Protein AF-A0A7V9I0N7-F1 (afdb_monomer)

Structure (mmCIF, N/CA/C/O backbone):
data_AF-A0A7V9I0N7-F1
#
_entry.id   AF-A0A7V9I0N7-F1
#
loop_
_atom_site.group_PDB
_atom_site.id
_atom_site.type_symbol
_atom_site.label_atom_id
_atom_site.label_alt_id
_atom_site.label_comp_id
_atom_site.label_asym_id
_atom_site.label_entity_id
_atom_site.label_seq_id
_atom_site.pdbx_PDB_ins_code
_atom_site.Cartn_x
_atom_site.Cartn_y
_atom_site.Cartn_z
_atom_site.occupancy
_atom_site.B_iso_or_equiv
_atom_site.auth_seq_id
_atom_site.auth_comp_id
_atom_site.auth_asym_id
_atom_site.auth_atom_id
_atom_site.pdbx_PDB_model_num
ATOM 1 N N . LEU A 1 1 ? -5.584 7.292 7.118 1.00 51.94 1 LEU A N 1
ATOM 2 C CA . LEU A 1 1 ? -6.161 6.831 8.399 1.00 51.94 1 LEU A CA 1
ATOM 3 C C . LEU A 1 1 ? -5.819 7.865 9.451 1.00 51.94 1 LEU A C 1
ATOM 5 O O . LEU A 1 1 ? -4.683 8.323 9.478 1.00 51.94 1 LEU A O 1
ATOM 9 N N . THR A 1 2 ? -6.808 8.292 10.224 1.00 57.72 2 THR A N 1
ATOM 10 C CA . THR A 1 2 ? -6.681 9.418 11.154 1.00 57.72 2 THR A CA 1
ATOM 11 C C . THR A 1 2 ? -6.718 8.859 12.572 1.00 57.72 2 THR A C 1
ATOM 13 O O . THR A 1 2 ? -7.518 7.966 12.850 1.00 57.72 2 THR A O 1
ATOM 16 N N . SER A 1 3 ? -5.840 9.313 13.466 1.00 66.56 3 SER A N 1
ATOM 17 C CA . SER A 1 3 ? -5.903 8.904 14.875 1.00 66.56 3 SER A CA 1
ATOM 18 C C . SER A 1 3 ? -7.193 9.413 15.530 1.00 66.56 3 SER A C 1
ATOM 20 O O . SER A 1 3 ? -7.798 10.365 15.033 1.00 66.56 3 SER A O 1
ATOM 22 N N . ALA A 1 4 ? -7.607 8.825 16.656 1.00 63.56 4 ALA A N 1
ATOM 23 C CA . ALA A 1 4 ? -8.786 9.283 17.403 1.00 63.56 4 ALA A CA 1
ATOM 24 C C . ALA A 1 4 ? -8.752 10.794 17.706 1.00 63.56 4 ALA A C 1
ATOM 26 O O . ALA A 1 4 ? -9.683 11.514 17.354 1.00 63.56 4 ALA A O 1
ATOM 27 N N . ALA A 1 5 ? -7.621 11.300 18.207 1.00 63.78 5 ALA A N 1
ATOM 28 C CA . ALA A 1 5 ? -7.433 12.729 18.469 1.00 63.78 5 ALA A CA 1
ATOM 29 C C . ALA A 1 5 ? -7.581 13.602 17.205 1.00 63.78 5 ALA A C 1
ATOM 31 O O . ALA A 1 5 ? -8.139 14.695 17.251 1.00 63.78 5 ALA A O 1
ATOM 32 N N . ALA A 1 6 ? -7.117 13.125 16.047 1.00 70.62 6 ALA A N 1
ATOM 33 C CA . ALA A 1 6 ? -7.245 13.867 14.797 1.00 70.62 6 ALA A CA 1
ATOM 34 C C . ALA A 1 6 ? -8.652 13.753 14.170 1.00 70.62 6 ALA A C 1
ATOM 36 O O . ALA A 1 6 ? -9.049 14.624 13.398 1.00 70.62 6 ALA A O 1
ATOM 37 N N . ALA A 1 7 ? -9.430 12.727 14.526 1.00 71.06 7 ALA A N 1
ATOM 38 C CA . ALA A 1 7 ? -10.828 12.576 14.123 1.00 71.06 7 ALA A CA 1
ATOM 39 C C . ALA A 1 7 ? -11.787 13.468 14.936 1.00 71.06 7 ALA A C 1
ATOM 41 O O . ALA A 1 7 ? -12.911 13.714 14.489 1.00 71.06 7 ALA A O 1
ATOM 42 N N . GLU A 1 8 ? -11.349 13.968 16.092 1.00 74.50 8 GLU A N 1
ATOM 43 C CA . GLU A 1 8 ? -12.065 14.937 16.936 1.00 74.50 8 GLU A CA 1
ATOM 44 C C . GLU A 1 8 ? -11.634 16.391 16.678 1.00 74.50 8 GLU A C 1
ATOM 46 O O . GLU A 1 8 ? -12.266 17.329 17.158 1.00 74.50 8 GLU A O 1
ATOM 51 N N . ALA A 1 9 ? -10.581 16.603 15.884 1.00 81.12 9 ALA A N 1
ATOM 52 C CA . ALA A 1 9 ? -10.076 17.936 15.581 1.00 81.12 9 ALA A CA 1
ATOM 53 C C . ALA A 1 9 ? -11.129 18.804 14.852 1.00 81.12 9 ALA A C 1
ATOM 55 O O . ALA A 1 9 ? -11.910 18.277 14.053 1.00 81.12 9 ALA A 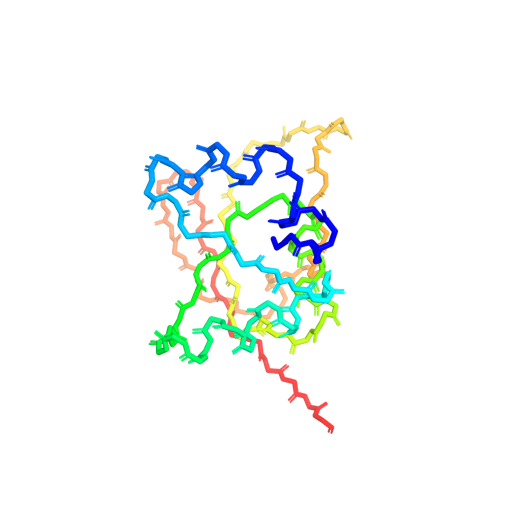O 1
ATOM 56 N N . PRO A 1 10 ? -11.095 20.147 14.996 1.00 87.50 10 PRO A N 1
ATOM 57 C CA . PRO A 1 10 ? -12.025 21.054 14.310 1.00 87.50 10 PRO A CA 1
ATOM 58 C C . PRO A 1 10 ? -12.105 20.819 12.796 1.00 87.50 10 PRO A C 1
ATOM 60 O O . PRO A 1 10 ? -13.175 20.862 12.197 1.00 87.50 10 PRO A O 1
ATOM 63 N N . ARG A 1 11 ? -10.973 20.460 12.176 1.00 89.62 11 ARG A N 1
ATOM 64 C CA . ARG A 1 11 ? -10.909 20.099 10.755 1.00 89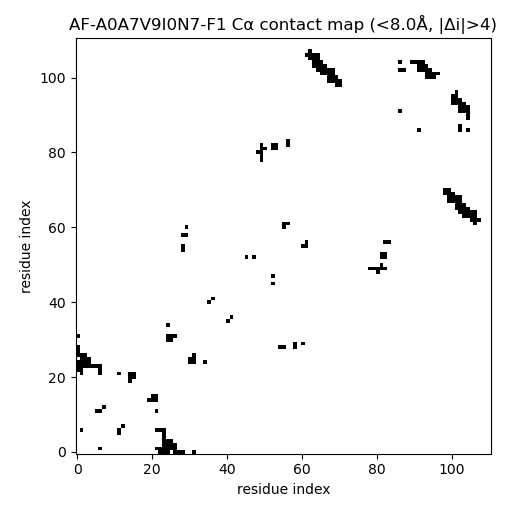.62 11 ARG A CA 1
ATOM 65 C C . ARG A 1 11 ? -11.774 18.882 10.407 1.00 89.62 11 ARG A C 1
ATOM 67 O O . ARG A 1 11 ? -12.365 18.857 9.333 1.00 89.62 11 ARG A O 1
ATOM 74 N N . ALA A 1 12 ? -11.851 17.882 11.282 1.00 90.31 12 ALA A N 1
ATOM 75 C CA . ALA A 1 12 ? -12.690 16.706 11.075 1.00 90.31 12 ALA A CA 1
ATOM 76 C C . ALA A 1 12 ? -14.181 17.050 11.175 1.00 90.31 12 ALA A C 1
ATOM 78 O O . ALA A 1 12 ? -14.969 16.533 10.388 1.00 90.31 12 ALA A O 1
ATOM 79 N N . ALA A 1 13 ? -14.568 17.956 12.080 1.00 90.19 13 ALA A N 1
ATOM 80 C CA . ALA A 1 13 ? -15.938 18.468 12.147 1.00 90.19 13 ALA A CA 1
ATOM 81 C C . ALA A 1 13 ? -16.339 19.169 10.836 1.00 90.19 13 ALA A C 1
ATOM 83 O O . ALA A 1 13 ? -17.338 18.792 10.230 1.00 90.19 13 ALA A O 1
ATOM 84 N N . THR A 1 14 ? -15.498 20.070 10.316 1.00 94.62 14 THR A N 1
ATOM 85 C CA . THR A 1 14 ? -15.740 20.737 9.021 1.00 94.62 14 THR A CA 1
ATOM 86 C C . THR A 1 14 ? -15.854 19.754 7.850 1.00 94.62 14 THR A C 1
ATOM 88 O O . THR A 1 14 ? -16.604 19.993 6.906 1.00 94.62 14 THR A O 1
ATOM 91 N N . LEU A 1 15 ? -15.113 18.641 7.872 1.00 94.88 15 LEU A N 1
ATOM 92 C CA . LEU A 1 15 ? -15.246 17.591 6.857 1.00 94.88 15 LEU A CA 1
ATOM 93 C C . LEU A 1 15 ? -16.597 16.869 6.972 1.00 94.88 15 LEU A C 1
ATOM 95 O O . LEU A 1 15 ? -17.265 16.677 5.957 1.00 94.88 15 LEU A O 1
ATOM 99 N N . ARG A 1 16 ? -17.032 16.538 8.193 1.00 94.50 16 ARG A N 1
ATOM 100 C CA . ARG A 1 16 ? -18.342 15.909 8.436 1.00 94.50 16 ARG A CA 1
ATOM 101 C C . ARG A 1 16 ? -19.504 16.801 8.016 1.00 94.50 16 ARG A C 1
ATOM 103 O O . ARG A 1 16 ? -20.432 16.312 7.383 1.00 94.50 16 ARG A O 1
ATOM 110 N N . GLU A 1 17 ? -19.427 18.104 8.281 1.00 96.25 17 GLU A N 1
ATOM 111 C CA . GLU A 1 17 ? -20.419 19.090 7.818 1.00 96.25 17 GLU A CA 1
ATOM 112 C C . GLU A 1 17 ? -20.556 19.119 6.288 1.00 96.25 17 GLU A C 1
ATOM 114 O O . GLU A 1 17 ? -21.611 19.458 5.760 1.00 96.25 17 GLU A O 1
ATOM 119 N N . ARG A 1 18 ? -19.508 18.715 5.562 1.00 97.19 18 ARG A N 1
ATOM 120 C 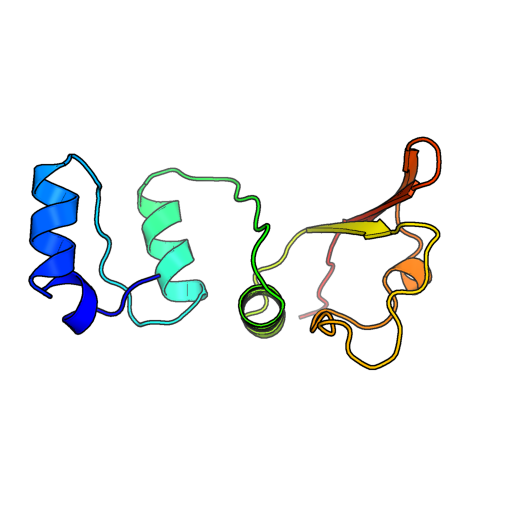CA . ARG A 1 18 ? -19.502 18.580 4.098 1.00 97.19 18 ARG A CA 1
ATOM 121 C C . ARG A 1 18 ? -19.897 17.180 3.612 1.00 97.19 18 ARG A C 1
ATOM 123 O O . ARG A 1 18 ? -19.722 16.882 2.435 1.00 97.19 18 ARG A O 1
ATOM 130 N N . GLY A 1 19 ? -20.396 16.318 4.499 1.00 96.75 19 GLY A N 1
ATOM 131 C CA . GLY A 1 19 ? -20.818 14.952 4.179 1.00 96.75 19 GLY A CA 1
ATOM 132 C C . GLY A 1 19 ? -19.682 13.927 4.109 1.00 96.75 19 GLY A C 1
ATOM 133 O O . GLY A 1 19 ? -19.908 12.809 3.655 1.00 96.75 19 GLY A O 1
ATOM 134 N N . VAL A 1 20 ? -18.466 14.271 4.548 1.00 95.50 20 VAL A N 1
ATOM 135 C CA . VAL A 1 20 ? -17.345 13.320 4.590 1.00 95.50 20 VAL A CA 1
ATOM 136 C C . VAL A 1 20 ? -17.443 12.457 5.846 1.00 95.50 20 VAL A C 1
ATOM 138 O O . VAL A 1 20 ? -17.431 12.968 6.968 1.00 95.50 20 VAL A O 1
ATOM 141 N N . GLU A 1 21 ? -17.462 11.137 5.676 1.00 91.06 21 GLU A N 1
ATOM 142 C CA . GLU A 1 21 ? -17.304 10.212 6.797 1.00 91.06 21 GLU A CA 1
ATOM 143 C C . GLU A 1 21 ? -15.846 10.234 7.286 1.00 91.06 21 GLU A C 1
ATOM 145 O O . GLU A 1 21 ? -14.912 9.927 6.545 1.00 91.06 21 GLU A O 1
ATOM 150 N N . VAL A 1 22 ? -15.637 10.608 8.551 1.00 91.56 22 VAL A N 1
ATOM 151 C CA . VAL A 1 22 ? -14.304 10.645 9.167 1.00 91.56 22 VAL A CA 1
ATOM 152 C C . VAL A 1 22 ? -14.176 9.528 10.191 1.00 91.56 22 VAL A C 1
ATOM 154 O O . VAL A 1 22 ? -14.830 9.559 11.238 1.00 91.56 22 VAL A O 1
ATOM 157 N N . LEU A 1 23 ? -13.283 8.582 9.900 1.00 89.00 23 LEU A N 1
ATOM 158 C CA . LEU A 1 23 ? -12.998 7.424 10.743 1.00 89.00 23 LEU A CA 1
ATOM 159 C C . LEU A 1 23 ? -11.816 7.684 11.676 1.00 89.00 23 LEU A C 1
ATOM 161 O O . LEU A 1 23 ? -10.716 8.019 11.228 1.00 89.00 23 LEU A O 1
ATOM 165 N N . ALA A 1 24 ? -12.052 7.480 12.970 1.00 89.06 24 ALA A N 1
ATOM 166 C CA . ALA A 1 24 ? -11.006 7.366 13.974 1.00 89.06 24 ALA A CA 1
ATOM 167 C C . ALA A 1 24 ? -10.392 5.965 13.919 1.00 89.06 24 ALA A C 1
ATOM 169 O O . ALA A 1 24 ? -11.114 4.973 13.893 1.00 89.06 24 ALA A O 1
ATOM 170 N N . THR A 1 25 ? -9.066 5.889 13.923 1.00 87.62 25 THR A N 1
ATOM 171 C CA . THR A 1 25 ? -8.299 4.637 13.923 1.00 87.62 25 THR A CA 1
ATOM 172 C C . THR A 1 25 ? -7.253 4.660 15.033 1.00 87.62 25 THR A C 1
ATOM 174 O O . THR A 1 25 ? -6.963 5.716 15.602 1.00 87.62 25 THR A O 1
ATOM 177 N N . ASP A 1 26 ? -6.634 3.513 15.293 1.00 88.06 26 ASP A N 1
ATOM 178 C CA . ASP A 1 26 ? -5.466 3.393 16.174 1.00 88.06 26 ASP A CA 1
ATOM 179 C C . ASP A 1 26 ? -4.161 3.915 15.531 1.00 88.06 26 ASP A C 1
ATOM 181 O O . ASP A 1 26 ? -3.097 3.860 16.141 1.00 88.06 26 ASP A O 1
ATOM 185 N N . GLY A 1 27 ? -4.233 4.442 14.302 1.00 86.44 27 GLY A N 1
ATOM 186 C CA . GLY A 1 27 ? -3.083 4.925 13.540 1.00 86.44 27 GLY A CA 1
ATOM 187 C C . GLY A 1 27 ? -2.317 3.826 12.800 1.00 86.44 27 GLY A C 1
ATOM 188 O O . GLY A 1 27 ? -1.375 4.141 12.075 1.00 86.44 27 GLY A O 1
ATOM 189 N N . THR A 1 28 ? -2.724 2.561 12.924 1.00 91.69 28 THR A N 1
ATOM 190 C CA . THR A 1 28 ? -2.113 1.435 12.212 1.00 91.69 28 THR A CA 1
ATOM 191 C C . THR A 1 28 ? -2.857 1.127 10.914 1.00 91.69 28 THR A C 1
ATOM 193 O O . THR A 1 28 ? -4.060 1.364 10.779 1.00 91.69 28 THR A O 1
ATOM 196 N N . VAL A 1 29 ? -2.150 0.541 9.943 1.00 94.12 29 VAL A N 1
ATOM 197 C CA . VAL A 1 29 ? -2.778 0.067 8.699 1.00 94.12 29 VAL A CA 1
ATOM 198 C C . VAL A 1 29 ? -3.822 -1.011 8.999 1.00 94.12 29 VAL A C 1
ATOM 200 O O . VAL A 1 29 ? -4.940 -0.931 8.496 1.00 94.12 29 VAL A O 1
ATOM 203 N N . ARG A 1 30 ? -3.495 -1.984 9.861 1.00 94.94 30 ARG A N 1
ATOM 204 C CA . ARG A 1 30 ? -4.401 -3.089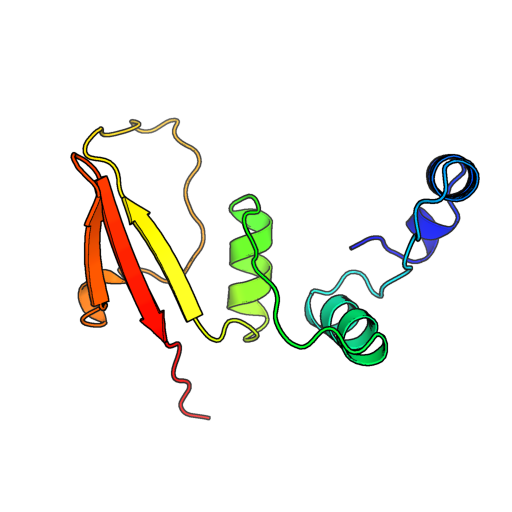 10.219 1.00 94.94 30 ARG A CA 1
ATOM 205 C C . ARG A 1 30 ? -5.684 -2.593 10.887 1.00 94.94 30 ARG A C 1
ATOM 207 O O . ARG A 1 30 ? -6.761 -3.037 10.499 1.00 94.94 30 ARG A O 1
ATOM 214 N N . GLY A 1 31 ? -5.589 -1.647 11.821 1.00 93.62 31 GLY A N 1
ATOM 215 C CA . GLY A 1 31 ? -6.757 -1.041 12.463 1.00 93.62 31 GLY A CA 1
ATOM 216 C C . GLY A 1 31 ? -7.655 -0.309 11.464 1.00 93.62 31 GLY A C 1
ATOM 217 O O . GLY A 1 31 ? -8.877 -0.449 11.502 1.00 93.62 31 GLY A O 1
ATOM 218 N N . GLY A 1 32 ? -7.065 0.402 10.499 1.00 93.81 32 GLY A N 1
ATOM 219 C CA . GLY A 1 32 ? -7.827 0.999 9.403 1.00 93.81 32 GLY A CA 1
ATOM 220 C C . GLY A 1 32 ? -8.533 -0.021 8.518 1.00 93.81 32 GLY A C 1
ATOM 221 O O . GLY A 1 32 ? -9.718 0.142 8.238 1.00 93.81 32 GLY A O 1
ATOM 222 N N . LEU A 1 33 ? -7.838 -1.084 8.111 1.00 94.62 33 LEU A N 1
ATOM 223 C CA . LEU A 1 33 ? -8.431 -2.149 7.301 1.00 94.62 33 LEU A CA 1
ATOM 224 C C . LEU A 1 33 ? -9.580 -2.854 8.030 1.00 94.62 33 LEU A C 1
ATOM 226 O O . LEU A 1 33 ? -10.612 -3.100 7.417 1.00 94.62 33 LEU A O 1
ATOM 230 N N . ALA A 1 34 ? -9.458 -3.102 9.337 1.00 94.25 34 ALA A N 1
ATOM 231 C CA . ALA A 1 34 ? -10.532 -3.693 10.136 1.00 94.25 34 ALA A CA 1
ATOM 232 C C . ALA A 1 34 ? -11.810 -2.830 10.129 1.00 94.25 34 ALA A C 1
ATOM 234 O O . ALA A 1 34 ? -12.919 -3.348 9.990 1.00 94.25 34 ALA A O 1
ATOM 235 N N . LEU A 1 35 ? -11.666 -1.502 10.209 1.00 94.62 35 LEU A N 1
ATOM 236 C CA . LEU A 1 35 ? -12.801 -0.575 10.128 1.00 94.62 35 LEU A CA 1
ATOM 237 C C . LEU A 1 35 ? -13.451 -0.543 8.740 1.00 94.62 35 LEU A C 1
ATOM 239 O O . LEU A 1 35 ? -14.667 -0.355 8.647 1.00 94.62 35 LEU A O 1
ATOM 243 N N . LEU A 1 36 ? -12.661 -0.696 7.676 1.00 94.94 36 LEU A N 1
ATOM 244 C CA . LEU A 1 36 ? -13.160 -0.768 6.300 1.00 94.94 36 LEU A CA 1
ATOM 245 C C . LEU A 1 36 ? -13.861 -2.109 6.036 1.00 94.94 36 LEU A C 1
ATOM 247 O O . LEU A 1 36 ? -14.949 -2.125 5.465 1.00 94.94 36 LEU A O 1
ATOM 251 N N . ALA A 1 37 ? -13.310 -3.215 6.536 1.00 94.88 37 ALA A N 1
ATOM 252 C CA . ALA A 1 37 ? -13.936 -4.533 6.460 1.00 94.88 37 ALA A CA 1
ATOM 253 C C . ALA A 1 37 ? -15.302 -4.556 7.167 1.00 94.88 37 ALA A C 1
ATOM 255 O O . ALA A 1 37 ? -16.276 -5.064 6.615 1.00 94.88 37 ALA A O 1
ATOM 256 N N . GLY A 1 38 ? -15.421 -3.911 8.336 1.00 95.00 38 GLY A N 1
ATOM 257 C CA . GLY A 1 38 ? -16.703 -3.729 9.032 1.00 95.00 38 GLY A CA 1
ATOM 258 C C . GLY A 1 38 ? -17.753 -2.935 8.237 1.00 95.00 38 GLY A C 1
ATOM 259 O O . GLY A 1 38 ? -18.934 -2.976 8.569 1.00 95.00 38 GLY A O 1
ATOM 260 N N . ARG A 1 39 ? -17.344 -2.239 7.168 1.00 94.31 39 ARG A N 1
ATOM 261 C CA . ARG A 1 39 ? -18.211 -1.523 6.215 1.00 94.31 39 ARG A CA 1
ATOM 262 C C . ARG A 1 39 ? -18.466 -2.314 4.932 1.00 94.31 39 ARG A C 1
ATOM 264 O O . ARG A 1 39 ? -18.944 -1.753 3.954 1.00 94.31 39 ARG A O 1
ATOM 271 N N . SER A 1 40 ? -18.168 -3.613 4.929 1.00 95.75 40 SER A N 1
ATOM 272 C CA . SER A 1 40 ? -18.301 -4.497 3.763 1.00 95.75 40 SER A CA 1
ATOM 273 C C . SER A 1 40 ? -17.420 -4.102 2.570 1.00 95.75 40 SER A C 1
ATOM 275 O O . SER A 1 40 ? -17.715 -4.475 1.436 1.00 95.75 40 SER A O 1
ATOM 277 N N . LEU A 1 41 ? -16.323 -3.373 2.802 1.00 96.00 41 LEU A N 1
ATOM 278 C CA . LEU A 1 41 ? -15.305 -3.153 1.776 1.00 96.00 41 LEU A CA 1
ATOM 279 C C . LEU A 1 41 ? -14.408 -4.387 1.698 1.00 96.00 41 LEU A C 1
ATOM 281 O O . LEU A 1 41 ? -13.728 -4.728 2.664 1.00 96.00 41 LEU A O 1
ATOM 285 N N . GLN A 1 42 ? -14.439 -5.057 0.549 1.00 94.75 42 GLN A N 1
ATOM 286 C CA . GLN A 1 42 ? -13.777 -6.350 0.341 1.00 94.75 42 GLN A CA 1
ATOM 287 C C . GLN A 1 42 ? -12.452 -6.237 -0.417 1.00 94.75 42 GLN A C 1
ATOM 289 O O . GLN A 1 42 ? -11.603 -7.112 -0.300 1.00 94.75 42 GLN A O 1
ATOM 294 N N . SER A 1 43 ? -12.268 -5.160 -1.179 1.00 95.62 43 SER A N 1
ATOM 295 C CA . SER A 1 43 ? -11.075 -4.916 -1.987 1.00 95.62 43 SER A CA 1
ATOM 296 C C . SER A 1 43 ? -10.676 -3.451 -1.901 1.00 95.62 43 SER A C 1
ATOM 298 O O . SER A 1 43 ? -11.538 -2.568 -1.922 1.00 95.62 43 SER A O 1
ATOM 300 N N . LEU A 1 44 ? -9.374 -3.187 -1.838 1.00 95.94 44 LEU A N 1
ATOM 301 C CA . LEU A 1 44 ? -8.819 -1.840 -1.775 1.00 95.94 44 LEU A CA 1
ATOM 302 C C . LEU A 1 44 ? -7.667 -1.709 -2.764 1.00 95.94 44 LEU A C 1
ATOM 304 O O . LEU A 1 44 ? -6.756 -2.531 -2.772 1.00 95.94 44 LEU A O 1
ATOM 308 N N . LEU A 1 45 ? -7.695 -0.632 -3.545 1.00 96.50 45 LEU A N 1
ATOM 309 C CA . LEU A 1 45 ? -6.556 -0.180 -4.330 1.00 96.50 45 LEU A CA 1
ATOM 310 C C . LEU A 1 45 ? -5.836 0.925 -3.553 1.00 96.50 45 LEU A C 1
ATOM 312 O O . LEU A 1 45 ? -6.464 1.876 -3.084 1.00 96.50 45 LEU A O 1
ATOM 316 N N . VAL A 1 46 ? -4.521 0.788 -3.393 1.00 95.19 46 VAL A N 1
ATOM 317 C CA . VAL A 1 46 ? -3.684 1.750 -2.669 1.00 95.19 46 VAL A CA 1
ATOM 318 C C . VAL A 1 46 ? -2.698 2.379 -3.649 1.00 95.19 46 VAL A C 1
ATOM 320 O O . VAL A 1 46 ? -1.761 1.723 -4.079 1.00 95.19 46 VAL A O 1
ATOM 323 N N . GLU A 1 47 ? -2.902 3.660 -3.966 1.00 92.88 47 GLU A N 1
ATOM 324 C CA . GLU A 1 47 ? -2.064 4.452 -4.894 1.00 92.88 47 GLU A CA 1
ATOM 325 C C . GLU A 1 47 ? -1.242 5.531 -4.159 1.00 92.88 47 GLU A C 1
ATOM 327 O O . GLU A 1 47 ? -0.955 6.612 -4.672 1.00 92.88 47 GLU A O 1
ATOM 332 N N . GLY A 1 48 ? -0.931 5.289 -2.887 1.00 88.06 48 GLY A N 1
ATOM 333 C CA . GLY A 1 48 ? -0.313 6.283 -2.018 1.00 88.06 48 GLY A CA 1
ATOM 334 C C . GLY A 1 48 ? 1.171 6.537 -2.282 1.00 88.06 48 GLY A C 1
ATOM 335 O O . GLY A 1 48 ? 1.828 5.941 -3.129 1.00 88.06 48 GLY A O 1
ATOM 336 N N . GLY A 1 49 ? 1.736 7.431 -1.472 1.00 92.75 49 GLY A N 1
ATOM 337 C CA . GLY A 1 49 ? 3.178 7.657 -1.453 1.00 92.75 49 GLY A CA 1
ATOM 338 C C . GLY A 1 49 ? 3.965 6.465 -0.885 1.00 92.75 49 GLY A C 1
ATOM 339 O O . GLY A 1 49 ? 3.391 5.561 -0.264 1.00 92.75 49 GLY A O 1
ATOM 340 N N . PRO A 1 50 ? 5.306 6.497 -0.997 1.00 93.88 50 PRO A N 1
ATOM 341 C CA . PRO A 1 50 ? 6.173 5.400 -0.566 1.00 93.88 50 PRO A CA 1
ATOM 342 C C . PRO A 1 50 ? 5.998 5.037 0.911 1.00 93.88 50 PRO A C 1
ATOM 344 O O . PRO A 1 50 ? 6.044 3.860 1.246 1.00 93.88 50 PRO A O 1
ATOM 347 N N . THR A 1 51 ? 5.729 6.014 1.782 1.00 93.75 51 THR A N 1
ATOM 348 C CA . THR A 1 51 ? 5.468 5.775 3.209 1.00 93.75 51 THR A CA 1
ATOM 349 C C . THR A 1 51 ? 4.240 4.894 3.433 1.00 93.75 51 THR A C 1
ATOM 351 O O . THR A 1 51 ? 4.279 3.996 4.268 1.00 93.75 51 THR A O 1
ATOM 354 N N . LEU A 1 52 ? 3.150 5.123 2.689 1.00 92.56 52 LEU A N 1
ATOM 355 C CA . LEU A 1 52 ? 1.93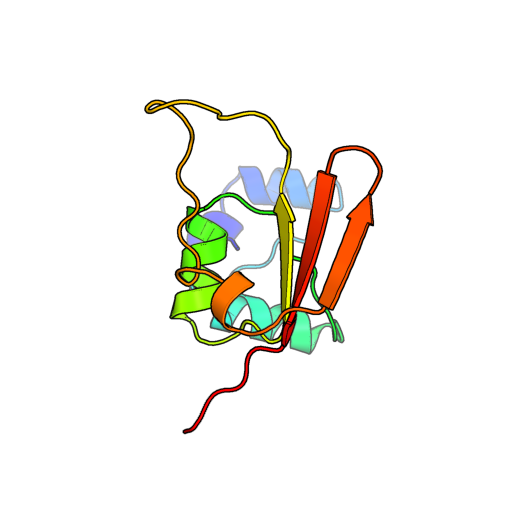9 4.314 2.827 1.00 92.56 52 LEU A CA 1
ATOM 356 C C . LEU A 1 52 ? 2.165 2.907 2.268 1.00 92.56 52 LEU A C 1
ATOM 358 O O . LEU A 1 52 ? 1.799 1.933 2.919 1.00 92.56 52 LEU A O 1
ATOM 362 N N . HIS A 1 53 ? 2.817 2.797 1.107 1.00 93.81 53 HIS A N 1
ATOM 363 C CA . HIS A 1 53 ? 3.165 1.499 0.522 1.00 93.81 53 HIS A CA 1
ATOM 364 C C . HIS A 1 53 ? 4.052 0.672 1.461 1.00 93.81 53 HIS A C 1
ATOM 366 O O . HIS A 1 53 ? 3.754 -0.497 1.700 1.00 93.81 53 HIS A O 1
ATOM 372 N N . ALA A 1 54 ? 5.073 1.288 2.065 1.00 93.31 54 ALA A N 1
ATOM 373 C CA . ALA A 1 54 ? 5.926 0.643 3.059 1.00 93.31 54 ALA A CA 1
ATOM 374 C C . ALA A 1 54 ? 5.129 0.174 4.281 1.00 93.31 54 ALA A C 1
ATOM 376 O O . ALA A 1 54 ? 5.301 -0.958 4.723 1.00 93.31 54 ALA A O 1
ATOM 377 N N . ALA A 1 55 ? 4.227 1.013 4.801 1.00 93.81 55 ALA A N 1
ATOM 378 C CA . ALA A 1 55 ? 3.399 0.661 5.949 1.00 93.81 55 ALA A CA 1
ATOM 379 C C . ALA A 1 55 ? 2.471 -0.528 5.647 1.00 93.81 55 ALA A C 1
ATOM 381 O O . ALA A 1 55 ? 2.346 -1.426 6.477 1.00 93.81 55 ALA A O 1
ATOM 382 N N . CYS A 1 56 ? 1.854 -0.579 4.461 1.00 94.69 56 CYS A N 1
ATOM 383 C CA . CYS A 1 56 ? 1.050 -1.730 4.039 1.00 94.69 56 CYS A CA 1
ATOM 384 C C . CYS A 1 56 ? 1.905 -2.994 3.884 1.00 94.69 56 CYS A C 1
ATOM 386 O O . CYS A 1 56 ? 1.522 -4.067 4.356 1.00 94.69 56 CYS A O 1
ATOM 388 N N . TRP A 1 57 ? 3.081 -2.869 3.263 1.00 93.50 57 TRP A N 1
ATOM 389 C CA . TRP A 1 57 ? 4.005 -3.983 3.072 1.00 93.50 57 TRP A CA 1
ATOM 390 C C . TRP A 1 57 ? 4.475 -4.570 4.409 1.00 93.50 57 TRP A C 1
ATOM 392 O O . TRP A 1 57 ? 4.312 -5.764 4.652 1.00 93.50 57 TRP A O 1
ATOM 402 N N . GLN A 1 58 ? 4.975 -3.719 5.311 1.00 92.94 58 GLN A N 1
ATOM 403 C CA . GLN A 1 58 ? 5.437 -4.095 6.653 1.00 92.94 58 GLN A CA 1
ATOM 404 C C . GLN A 1 58 ? 4.314 -4.660 7.518 1.00 92.94 58 GLN A C 1
ATOM 406 O O . GLN A 1 58 ? 4.534 -5.589 8.291 1.00 92.94 58 GLN A O 1
ATOM 411 N N . ALA A 1 59 ? 3.099 -4.126 7.378 1.00 94.00 59 ALA A N 1
ATOM 412 C CA . ALA A 1 59 ? 1.944 -4.667 8.067 1.00 94.00 59 ALA A CA 1
ATOM 413 C C . ALA A 1 59 ? 1.589 -6.074 7.578 1.00 94.00 59 ALA A C 1
ATOM 415 O O . ALA A 1 59 ? 0.846 -6.742 8.282 1.00 94.00 59 ALA A O 1
ATOM 416 N N . GLY A 1 60 ? 2.091 -6.547 6.432 1.00 93.75 60 GLY A N 1
ATOM 417 C CA . GLY A 1 60 ? 1.797 -7.884 5.918 1.00 93.75 60 GLY A CA 1
ATOM 418 C C . GLY A 1 60 ? 0.339 -8.032 5.483 1.00 93.75 60 GLY A C 1
ATOM 419 O O . GLY A 1 60 ? -0.289 -9.042 5.782 1.00 93.75 60 GLY A O 1
ATOM 420 N N . VAL A 1 61 ? -0.216 -6.992 4.855 1.00 94.56 61 VAL A N 1
ATOM 421 C CA . VAL A 1 61 ? -1.629 -6.928 4.421 1.00 94.56 61 VAL A CA 1
ATOM 422 C C . VAL A 1 61 ? -1.786 -6.761 2.910 1.00 94.56 61 VAL A C 1
ATOM 424 O O . VAL A 1 61 ? -2.888 -6.560 2.424 1.00 94.56 61 VAL A O 1
ATOM 427 N N . VAL A 1 62 ? -0.674 -6.762 2.175 1.00 94.81 62 VAL A N 1
ATOM 428 C CA . VAL A 1 62 ? -0.684 -6.680 0.711 1.00 94.81 62 VAL A CA 1
ATOM 429 C C . VAL A 1 62 ? -0.863 -8.084 0.153 1.00 94.81 62 VAL A C 1
ATOM 431 O O . VAL A 1 62 ? -0.056 -8.952 0.507 1.00 94.81 62 VAL A O 1
ATOM 434 N N . ASP A 1 63 ? -1.878 -8.253 -0.695 1.00 95.25 63 ASP A N 1
ATOM 435 C CA . ASP A 1 63 ? -2.209 -9.503 -1.392 1.00 95.25 63 ASP A CA 1
ATOM 436 C C . ASP A 1 63 ? -1.705 -9.512 -2.843 1.00 95.25 63 ASP A C 1
ATOM 438 O O . ASP A 1 63 ? -1.290 -10.549 -3.343 1.00 95.25 63 ASP A O 1
ATOM 442 N N . GLN A 1 64 ? -1.679 -8.351 -3.503 1.00 94.81 64 GLN A N 1
ATOM 443 C CA . GLN A 1 64 ? -1.205 -8.178 -4.879 1.00 94.81 64 GLN A CA 1
ATOM 444 C C . GLN A 1 64 ? -0.463 -6.844 -5.005 1.00 94.81 64 GLN A C 1
ATOM 446 O O . GLN A 1 64 ? -0.813 -5.864 -4.339 1.00 94.81 64 GLN A O 1
ATOM 451 N N . ILE A 1 65 ? 0.553 -6.791 -5.866 1.00 94.44 65 ILE A N 1
ATOM 452 C CA . ILE A 1 65 ? 1.220 -5.549 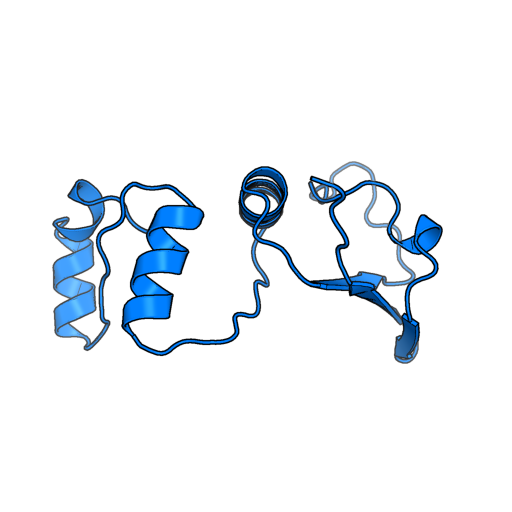-6.259 1.00 94.44 65 ILE A CA 1
ATOM 453 C C . ILE A 1 65 ? 1.105 -5.360 -7.768 1.00 94.44 65 ILE A C 1
ATOM 455 O O . ILE A 1 65 ? 1.367 -6.287 -8.530 1.00 94.44 65 ILE A O 1
ATOM 459 N N . SER A 1 66 ? 0.761 -4.137 -8.168 1.00 94.12 66 SER A N 1
ATOM 460 C CA . SER A 1 66 ? 0.731 -3.668 -9.552 1.00 94.12 66 SER A CA 1
ATOM 461 C C . SER A 1 66 ? 1.713 -2.496 -9.680 1.00 94.12 66 SER A C 1
ATOM 463 O O . SER A 1 66 ? 1.465 -1.413 -9.151 1.00 94.12 66 SER A O 1
ATOM 465 N N . GLU A 1 67 ? 2.855 -2.718 -10.331 1.00 92.88 67 GLU A N 1
ATOM 466 C CA . GLU A 1 67 ? 3.908 -1.720 -10.550 1.00 92.88 67 GLU A CA 1
ATOM 467 C C . GLU A 1 67 ? 3.876 -1.234 -12.002 1.00 92.88 67 GLU A C 1
ATOM 469 O O . GLU A 1 67 ? 4.063 -2.019 -12.931 1.00 92.88 67 GLU A O 1
ATOM 474 N N . LEU A 1 68 ? 3.657 0.067 -12.201 1.00 93.12 68 LEU A N 1
ATOM 475 C CA . LEU A 1 68 ? 3.772 0.705 -13.510 1.00 93.12 68 LEU A CA 1
ATOM 476 C C . LEU 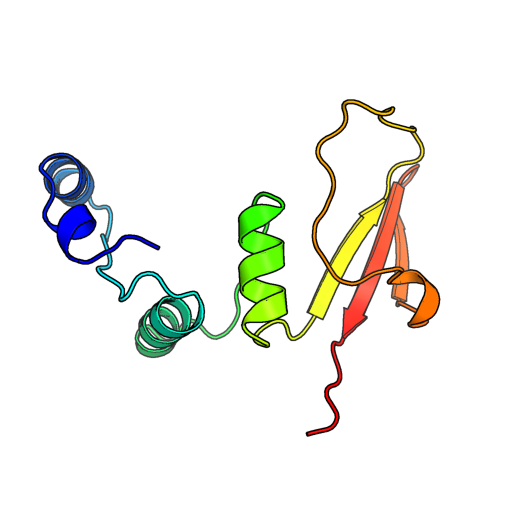A 1 68 ? 5.181 1.283 -13.674 1.00 93.12 68 LEU A C 1
ATOM 478 O O . LEU A 1 68 ? 5.568 2.209 -12.960 1.00 93.12 68 LEU A O 1
ATOM 482 N N . VAL A 1 69 ? 5.934 0.744 -14.628 1.00 92.56 69 VAL A N 1
ATOM 483 C CA . VAL A 1 69 ? 7.322 1.120 -14.900 1.00 92.56 69 VAL A CA 1
ATOM 484 C C . VAL A 1 69 ? 7.391 1.866 -16.227 1.00 92.56 69 VAL A C 1
ATOM 486 O O . VAL A 1 69 ? 7.092 1.302 -17.279 1.00 92.56 69 VAL A O 1
ATOM 489 N N . GLY A 1 70 ? 7.803 3.132 -16.166 1.00 94.25 70 GLY A N 1
ATOM 490 C CA . GLY A 1 70 ? 8.113 3.932 -17.349 1.00 94.25 70 GLY A CA 1
ATOM 491 C C . GLY A 1 70 ? 9.560 3.767 -17.814 1.00 94.25 70 GLY A C 1
ATOM 492 O O . GLY A 1 70 ? 10.420 3.274 -17.084 1.00 94.25 70 GLY A O 1
ATOM 493 N N . ASP A 1 71 ? 9.846 4.222 -19.032 1.00 93.25 71 ASP A N 1
ATOM 494 C CA . ASP A 1 71 ? 11.163 4.079 -19.670 1.00 93.25 71 ASP A CA 1
ATOM 495 C C . ASP A 1 71 ? 12.165 5.205 -19.347 1.00 93.25 71 ASP A C 1
ATOM 497 O O . ASP A 1 71 ? 13.309 5.181 -19.813 1.00 93.25 71 ASP A O 1
ATOM 501 N N . GLN A 1 72 ? 11.761 6.189 -18.537 1.00 93.44 72 GLN A N 1
ATOM 502 C CA . GLN A 1 72 ? 12.587 7.345 -18.200 1.00 93.44 72 GLN A CA 1
ATOM 503 C C . GLN A 1 72 ? 13.227 7.230 -16.810 1.00 93.44 72 GLN A C 1
ATOM 505 O O . GLN A 1 72 ? 12.522 7.116 -15.803 1.00 93.44 72 GLN A O 1
ATOM 510 N N . PRO A 1 73 ? 14.563 7.348 -16.702 1.00 91.12 73 PRO A N 1
ATOM 511 C CA . PRO A 1 73 ? 15.218 7.430 -15.407 1.00 91.12 73 PRO A CA 1
ATOM 512 C C . PRO A 1 73 ? 14.916 8.777 -14.736 1.00 91.12 73 PRO A C 1
ATOM 514 O O . PRO A 1 73 ? 15.192 9.839 -15.288 1.00 91.12 73 PRO A O 1
ATOM 517 N N . LEU A 1 74 ? 14.413 8.736 -13.500 1.00 92.19 74 LEU A N 1
ATOM 518 C CA . LE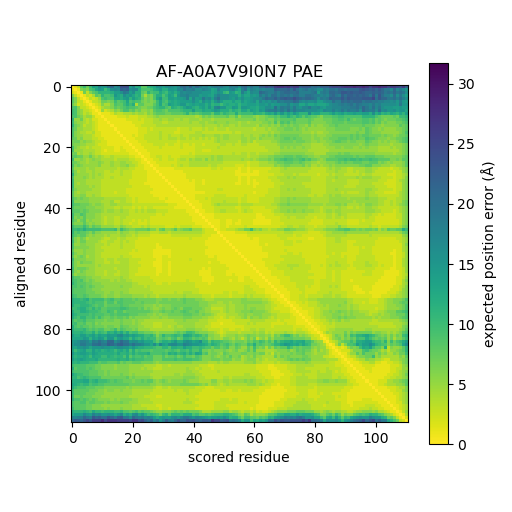U A 1 74 ? 14.041 9.940 -12.738 1.00 92.19 74 LEU A CA 1
ATOM 519 C C . LEU A 1 74 ? 15.229 10.641 -12.044 1.00 92.19 74 LEU A C 1
ATOM 521 O O . LEU A 1 74 ? 15.094 11.756 -11.542 1.00 92.19 74 LEU A O 1
ATOM 525 N N . GLY A 1 75 ? 16.401 10.001 -11.997 1.00 94.38 75 GLY A N 1
ATOM 526 C CA . GLY A 1 75 ? 17.605 10.545 -11.362 1.00 94.38 75 GLY A CA 1
ATOM 527 C C . GLY A 1 75 ? 17.658 10.388 -9.829 1.00 94.38 75 GLY A C 1
ATOM 528 O O . GLY A 1 75 ? 16.762 9.813 -9.210 1.00 94.38 75 GLY A O 1
ATOM 529 N N . PRO A 1 76 ? 18.744 10.855 -9.186 1.00 93.56 76 PRO A N 1
ATOM 530 C CA . PRO A 1 76 ? 19.028 10.577 -7.774 1.00 93.56 76 PRO A CA 1
ATOM 531 C C . PRO A 1 76 ? 18.090 11.290 -6.792 1.00 93.56 76 PRO A C 1
ATOM 533 O O . PRO A 1 76 ? 17.885 10.787 -5.690 1.00 93.56 76 PRO A O 1
ATOM 536 N N . SER A 1 77 ? 17.509 12.423 -7.192 1.00 95.12 77 SER A N 1
ATOM 537 C CA . SER A 1 77 ? 16.573 13.208 -6.373 1.00 95.12 77 SER A CA 1
ATOM 538 C C . SER A 1 77 ? 15.136 12.680 -6.418 1.00 95.12 77 SER A C 1
ATOM 540 O O . SER A 1 77 ? 14.251 13.260 -5.790 1.00 95.12 77 SER A O 1
ATOM 542 N N . ALA A 1 78 ? 14.882 11.613 -7.180 1.00 93.12 78 ALA A N 1
ATOM 543 C CA . ALA A 1 78 ? 13.562 11.017 -7.288 1.00 93.12 78 ALA A CA 1
ATOM 544 C C . ALA A 1 78 ? 13.100 10.423 -5.952 1.00 93.12 78 ALA A C 1
ATOM 546 O O . ALA A 1 78 ? 13.888 9.863 -5.183 1.00 93.12 78 ALA A O 1
ATOM 547 N N . VAL A 1 79 ? 11.792 10.497 -5.706 1.00 92.94 79 VAL A N 1
ATOM 548 C CA . VAL A 1 79 ? 11.171 9.844 -4.554 1.00 92.94 79 VAL A CA 1
ATOM 549 C C . VAL A 1 79 ? 11.359 8.335 -4.693 1.00 92.94 79 VAL A C 1
ATOM 551 O O . VAL A 1 79 ? 10.892 7.721 -5.649 1.00 92.94 79 VAL A O 1
ATOM 554 N N . ARG A 1 80 ? 12.064 7.728 -3.737 1.00 89.88 80 ARG A N 1
ATOM 555 C CA . ARG A 1 80 ? 12.304 6.284 -3.737 1.00 89.88 80 ARG A CA 1
ATOM 556 C C . ARG A 1 80 ? 11.048 5.546 -3.308 1.00 89.88 80 ARG A C 1
ATOM 558 O O . ARG A 1 80 ? 10.487 5.839 -2.252 1.00 89.88 80 ARG A O 1
ATOM 565 N N . TRP A 1 81 ? 10.649 4.557 -4.100 1.00 88.12 81 TRP A N 1
ATOM 566 C CA . TRP A 1 81 ? 9.651 3.590 -3.673 1.00 88.12 81 TRP A CA 1
ATOM 567 C C . TRP A 1 81 ? 10.221 2.715 -2.546 1.00 88.12 81 TRP A C 1
ATOM 569 O O . TRP A 1 81 ? 11.389 2.335 -2.577 1.00 88.12 81 TRP A O 1
ATOM 579 N N . GLN A 1 82 ? 9.403 2.447 -1.528 1.00 85.25 82 GLN A N 1
ATOM 580 C CA . GLN A 1 82 ? 9.780 1.721 -0.307 1.00 85.25 82 GLN A CA 1
ATOM 581 C C . GLN A 1 82 ? 8.990 0.403 -0.183 1.00 85.25 82 GLN A C 1
ATOM 583 O O . GLN A 1 82 ? 8.500 0.056 0.889 1.00 85.25 82 GLN A O 1
ATOM 588 N N . GLY A 1 83 ? 8.801 -0.291 -1.309 1.00 77.88 83 GLY A N 1
ATOM 589 C CA . GLY A 1 83 ? 8.148 -1.601 -1.393 1.00 77.88 83 GLY A CA 1
ATOM 590 C C . GLY A 1 83 ? 9.135 -2.779 -1.359 1.00 77.88 83 GLY A C 1
ATOM 591 O O . GLY A 1 83 ? 10.311 -2.586 -1.036 1.00 77.88 83 GLY A O 1
ATOM 592 N N . PRO A 1 84 ? 8.680 -4.006 -1.681 1.00 79.50 84 PRO A N 1
ATOM 593 C CA . PRO A 1 84 ? 9.574 -5.150 -1.820 1.00 79.50 84 PRO A CA 1
ATOM 594 C C . PRO A 1 84 ? 1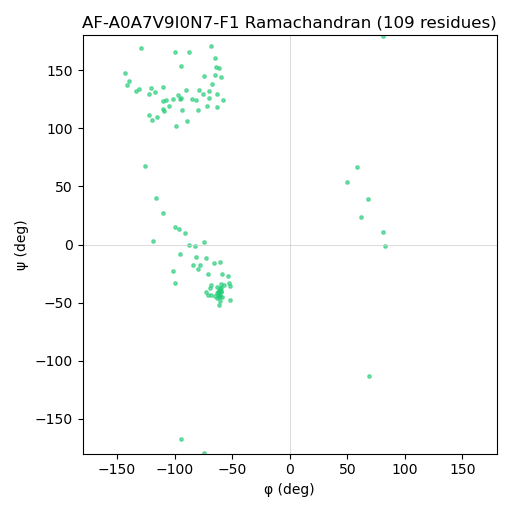0.616 -4.912 -2.913 1.00 79.50 84 PRO A C 1
ATOM 596 O O . PRO A 1 84 ? 10.341 -4.301 -3.946 1.00 79.50 84 PRO A O 1
ATOM 599 N N . ALA A 1 85 ? 11.826 -5.421 -2.687 1.00 71.81 85 ALA A N 1
ATOM 600 C CA . ALA A 1 85 ? 12.879 -5.348 -3.684 1.00 71.81 85 ALA A CA 1
ATOM 601 C C . ALA A 1 85 ? 12.563 -6.280 -4.866 1.00 71.81 85 ALA A C 1
ATOM 603 O O . ALA A 1 85 ? 12.297 -7.463 -4.669 1.00 71.81 85 ALA A O 1
ATOM 604 N N . LEU A 1 86 ? 12.688 -5.740 -6.083 1.00 72.44 86 LEU A N 1
ATOM 605 C CA . LEU A 1 86 ? 12.747 -6.480 -7.348 1.00 72.44 86 LEU A CA 1
ATOM 606 C C . LEU A 1 86 ? 11.522 -7.367 -7.632 1.00 72.44 86 LEU A C 1
ATOM 608 O O . LEU A 1 86 ? 11.664 -8.582 -7.751 1.00 72.44 86 LEU A O 1
ATOM 612 N N . LEU A 1 87 ? 10.343 -6.777 -7.858 1.00 78.56 87 LEU A N 1
ATOM 613 C CA . LEU A 1 87 ? 9.157 -7.526 -8.315 1.00 78.56 87 LEU A CA 1
ATOM 614 C C . LEU A 1 87 ? 9.413 -8.363 -9.568 1.00 78.56 87 LEU A C 1
ATOM 616 O O . LEU A 1 87 ? 8.896 -9.466 -9.683 1.00 78.56 87 LEU A O 1
ATOM 620 N N . ALA A 1 88 ? 10.275 -7.891 -10.471 1.00 73.25 88 ALA A N 1
ATOM 621 C CA . ALA A 1 88 ? 10.705 -8.653 -11.641 1.00 73.25 88 ALA A CA 1
ATOM 622 C C . ALA A 1 88 ? 11.276 -10.045 -11.293 1.00 73.25 88 ALA A C 1
ATOM 624 O O . ALA A 1 88 ? 11.175 -10.966 -12.099 1.00 73.25 88 ALA A O 1
ATOM 625 N N . SER A 1 89 ? 11.843 -10.225 -10.093 1.00 81.19 89 SER A N 1
ATOM 626 C CA . SER A 1 89 ? 12.354 -11.524 -9.633 1.00 81.19 89 SER A CA 1
ATOM 627 C C . SER A 1 89 ? 11.256 -12.533 -9.280 1.00 81.19 89 SER A C 1
ATOM 629 O O . SER A 1 89 ? 11.551 -13.711 -9.107 1.00 81.19 89 SER A O 1
ATOM 631 N N . TRP A 1 90 ? 9.996 -12.095 -9.194 1.00 86.88 90 TRP A N 1
ATOM 632 C CA . TRP A 1 90 ? 8.841 -12.935 -8.860 1.00 86.88 90 TRP A CA 1
ATOM 633 C C . TRP A 1 90 ? 8.089 -13.430 -10.098 1.00 86.88 90 TRP A C 1
ATOM 635 O O . TRP A 1 90 ? 6.975 -13.929 -9.979 1.00 86.88 90 TRP A O 1
ATOM 645 N N . CYS A 1 91 ? 8.684 -13.287 -11.287 1.00 87.69 91 CYS A N 1
ATOM 646 C CA . CYS A 1 91 ? 8.058 -13.638 -12.564 1.00 87.69 91 CYS A CA 1
ATOM 647 C C . CYS A 1 91 ? 6.644 -13.032 -12.717 1.00 87.69 91 CYS A C 1
ATOM 649 O O . CYS A 1 91 ? 5.688 -13.771 -12.966 1.00 87.69 91 CYS A O 1
ATOM 651 N N . PRO A 1 92 ? 6.488 -11.702 -12.554 1.00 93.00 92 PRO A N 1
ATOM 652 C CA . PRO A 1 92 ? 5.184 -11.057 -12.571 1.00 93.00 92 PRO A CA 1
ATOM 653 C C . PRO A 1 92 ? 4.519 -11.205 -13.939 1.00 93.00 92 PRO A C 1
ATOM 655 O O . PRO A 1 92 ? 5.181 -11.235 -14.987 1.00 93.00 92 PRO A O 1
ATOM 658 N N . ARG A 1 93 ? 3.186 -11.186 -13.953 1.00 95.69 93 ARG A N 1
ATOM 659 C CA . ARG A 1 93 ? 2.445 -10.944 -15.187 1.00 95.69 93 ARG A CA 1
ATOM 660 C C . ARG A 1 93 ? 2.882 -9.590 -15.738 1.00 95.69 93 ARG A C 1
ATOM 662 O O . ARG A 1 93 ? 2.799 -8.575 -15.059 1.00 95.69 93 ARG A O 1
ATOM 669 N N . THR A 1 94 ? 3.346 -9.595 -16.981 1.00 96.25 94 THR A N 1
ATOM 670 C CA . THR A 1 94 ? 3.876 -8.407 -17.653 1.00 96.25 94 THR A CA 1
ATOM 671 C C . THR A 1 94 ? 2.915 -7.972 -18.748 1.00 96.25 94 THR A C 1
ATOM 673 O O . THR A 1 94 ? 2.597 -8.752 -19.647 1.00 96.25 94 THR A O 1
ATOM 676 N N . VAL A 1 95 ? 2.456 -6.726 -18.682 1.00 97.25 95 VAL A N 1
ATOM 677 C CA . VAL A 1 95 ? 1.529 -6.142 -19.653 1.00 97.25 95 VAL A CA 1
ATOM 678 C C . VAL A 1 95 ? 2.166 -4.900 -20.271 1.00 97.25 95 VAL A C 1
ATOM 680 O O . VAL A 1 95 ? 2.327 -3.894 -19.580 1.00 97.25 95 VAL A O 1
ATOM 683 N N . PRO A 1 96 ? 2.524 -4.936 -21.566 1.00 96.94 96 PRO A N 1
ATOM 684 C CA . PRO A 1 96 ? 2.967 -3.744 -22.277 1.00 96.94 96 PRO A CA 1
ATOM 685 C C . PRO A 1 96 ? 1.841 -2.706 -22.355 1.00 96.94 96 PRO A C 1
ATOM 687 O O . PRO A 1 96 ? 0.733 -3.021 -22.792 1.00 96.94 96 PRO A O 1
ATOM 690 N N . LEU A 1 97 ? 2.137 -1.464 -21.977 1.00 96.81 97 LEU A N 1
ATOM 691 C CA . LEU A 1 97 ? 1.231 -0.316 -22.015 1.00 96.81 97 LEU A CA 1
ATOM 692 C C . LEU A 1 97 ? 1.889 0.826 -22.801 1.00 96.81 97 LEU A C 1
ATOM 694 O O . LEU A 1 97 ? 2.271 1.867 -22.270 1.00 96.81 97 LEU A O 1
ATOM 698 N N . GLY A 1 98 ? 2.052 0.618 -24.108 1.00 95.56 98 GLY A N 1
ATOM 699 C CA . GLY A 1 98 ? 2.763 1.565 -24.964 1.00 95.56 98 GLY A CA 1
ATOM 700 C C . GLY A 1 98 ? 4.259 1.586 -24.643 1.00 95.56 98 GLY A C 1
ATOM 701 O O . GLY A 1 98 ? 4.949 0.608 -24.920 1.00 95.56 98 GLY A O 1
ATOM 702 N N . ARG A 1 99 ? 4.757 2.708 -24.107 1.00 95.94 99 ARG A N 1
ATOM 703 C CA . ARG A 1 99 ? 6.159 2.850 -23.663 1.00 95.94 99 ARG A CA 1
ATOM 704 C C . ARG A 1 99 ? 6.394 2.326 -22.248 1.00 95.94 99 ARG A C 1
ATOM 706 O O . ARG A 1 99 ? 7.539 2.079 -21.884 1.00 95.94 99 ARG A O 1
ATOM 713 N N . ASP A 1 100 ? 5.318 2.156 -21.492 1.00 96.62 100 ASP A N 1
ATOM 714 C CA . ASP A 1 100 ? 5.368 1.709 -20.113 1.00 96.62 100 ASP A CA 1
ATOM 715 C C . ASP A 1 100 ? 5.063 0.213 -20.041 1.00 96.62 100 ASP A C 1
ATOM 717 O O . ASP A 1 100 ? 4.542 -0.402 -20.980 1.00 96.62 100 ASP A O 1
ATOM 721 N N . VAL A 1 101 ? 5.367 -0.384 -18.898 1.00 96.19 101 VAL A N 1
ATOM 722 C CA . VAL A 1 101 ? 5.025 -1.769 -18.601 1.00 96.19 101 VAL A CA 1
ATOM 723 C C . VAL A 1 101 ? 4.365 -1.856 -17.237 1.00 96.19 101 VAL A C 1
ATOM 725 O O . VAL A 1 101 ? 4.833 -1.268 -16.266 1.00 96.19 101 VAL A O 1
ATOM 728 N N . LEU A 1 102 ? 3.264 -2.594 -17.168 1.00 95.75 102 LEU A N 1
ATOM 729 C CA . LEU A 1 102 ? 2.634 -2.974 -15.915 1.00 95.75 102 LEU A CA 1
ATOM 730 C C . LEU A 1 102 ? 3.137 -4.363 -15.513 1.00 95.75 102 LEU A C 1
ATOM 732 O O . LEU A 1 102 ? 3.032 -5.316 -16.289 1.00 95.75 102 LEU A O 1
ATOM 736 N N . LEU A 1 103 ? 3.673 -4.464 -14.302 1.00 95.00 103 LEU A N 1
ATOM 737 C CA . LEU A 1 103 ? 4.078 -5.706 -13.658 1.00 95.00 103 LEU A CA 1
ATOM 738 C C . LEU A 1 103 ? 3.085 -6.025 -12.541 1.00 95.00 103 LEU A C 1
ATOM 740 O O . LEU A 1 103 ? 2.891 -5.207 -11.646 1.00 95.00 103 LEU A O 1
ATOM 744 N N . GLU A 1 104 ? 2.474 -7.205 -12.573 1.00 95.44 104 GLU A N 1
ATOM 745 C CA . GLU A 1 104 ? 1.530 -7.654 -11.545 1.00 95.44 104 GLU A CA 1
ATOM 746 C C . GLU A 1 104 ? 1.993 -8.963 -10.914 1.00 95.44 104 GLU A C 1
ATOM 748 O O . GLU A 1 104 ? 2.302 -9.925 -11.620 1.00 95.44 104 GLU A O 1
ATOM 753 N N . ALA A 1 105 ? 2.025 -9.009 -9.586 1.00 94.00 105 ALA A N 1
ATOM 754 C CA . ALA A 1 105 ? 2.356 -10.215 -8.839 1.00 94.00 105 ALA A CA 1
ATOM 755 C C . ALA A 1 105 ? 1.484 -10.354 -7.592 1.00 94.00 105 ALA A C 1
ATOM 757 O O . ALA A 1 105 ? 1.300 -9.389 -6.844 1.00 94.00 105 ALA A O 1
ATOM 758 N N . ASP A 1 106 ? 1.019 -11.576 -7.352 1.00 93.94 106 ASP A N 1
ATOM 759 C CA . ASP A 1 106 ? 0.420 -11.971 -6.082 1.00 93.94 106 ASP A CA 1
ATOM 760 C C . ASP A 1 106 ? 1.509 -12.134 -5.015 1.00 93.94 106 ASP A C 1
ATOM 762 O O . ASP A 1 106 ? 2.633 -12.570 -5.284 1.00 93.94 106 ASP A O 1
ATOM 766 N N . VAL A 1 107 ? 1.172 -11.788 -3.777 1.00 92.44 107 VAL A N 1
ATOM 767 C CA . VAL A 1 107 ? 2.062 -11.886 -2.623 1.00 92.44 107 VAL A CA 1
ATOM 768 C C . VAL A 1 107 ? 1.748 -13.168 -1.865 1.00 92.44 107 VAL A C 1
ATOM 770 O O . VAL A 1 107 ? 0.810 -13.229 -1.073 1.00 92.44 107 VAL A O 1
ATOM 773 N N . TYR A 1 108 ? 2.581 -14.188 -2.047 1.00 86.75 108 TYR A N 1
ATOM 774 C CA . TYR A 1 108 ? 2.522 -15.401 -1.234 1.00 86.75 108 TYR A CA 1
ATOM 775 C C . TYR A 1 108 ? 3.415 -15.253 -0.000 1.00 86.75 108 TYR A C 1
ATOM 777 O O . TYR A 1 108 ? 4.568 -14.831 -0.099 1.00 86.75 108 TYR A O 1
ATOM 785 N N . ARG A 1 109 ? 2.892 -15.608 1.176 1.00 79.00 109 ARG A N 1
ATOM 786 C CA . ARG A 1 109 ? 3.669 -15.691 2.419 1.00 79.00 109 ARG A CA 1
ATOM 787 C C . ARG A 1 109 ? 3.658 -17.135 2.900 1.00 79.00 109 ARG A C 1
ATOM 789 O O . ARG A 1 109 ? 2.599 -17.747 2.943 1.00 79.00 109 ARG A O 1
ATOM 796 N N . THR A 1 110 ? 4.834 -17.653 3.233 1.00 65.31 110 THR A N 1
ATOM 797 C CA . THR A 1 110 ? 4.986 -18.871 4.031 1.00 65.31 110 THR A CA 1
ATOM 798 C C . THR A 1 110 ? 5.025 -18.433 5.486 1.00 65.31 110 THR A C 1
ATOM 800 O O . THR A 1 110 ? 5.979 -17.774 5.905 1.00 65.31 110 THR A O 1
ATOM 803 N N . ASP A 1 111 ? 3.940 -18.686 6.192 1.00 56.88 111 ASP A N 1
ATOM 804 C CA . ASP A 1 111 ? 3.820 -18.592 7.643 1.00 56.88 111 ASP A CA 1
ATOM 805 C C . ASP A 1 111 ? 4.764 -19.557 8.385 1.00 56.88 111 ASP A C 1
ATOM 807 O O . ASP A 1 111 ? 5.112 -20.627 7.830 1.00 56.88 111 ASP A O 1
#

Nearest PDB structures (foldseek):
  2o7p-assembly1_A  TM=7.863E-01  e=3.478E-02  Escherichia coli K-12
  2obc-assembly1_A  TM=8.087E-01  e=5.909E-02  Escherichia coli K-12
  7xh2-assembly1_A  TM=6.760E-01  e=7.323E-01  Pseudomonas fluorescens
  9j8p-assembly1_A  TM=1.894E-01  e=5.342E+00  Homo sapiens

Radius of gyration: 17.37 Å; Cα contacts (8 Å, |Δi|>4): 121; chains: 1; bounding box: 40×40×43 Å

Solvent-accessible surface area (backbone atoms only — not comparable to full-atom values): 6992 Å² total; per-residue (Å²): 129,33,34,51,74,58,42,69,31,72,70,36,52,58,38,41,78,72,72,44,88,76,63,59,27,85,62,45,66,66,50,40,48,52,59,40,44,76,69,73,50,89,79,83,88,84,89,67,56,38,69,54,47,26,48,38,55,76,67,68,73,58,57,65,48,78,48,79,46,68,82,69,87,76,63,92,86,44,86,68,79,47,63,82,84,62,62,77,79,69,71,36,53,74,43,82,55,87,80,28,34,38,36,36,40,74,55,85,78,88,130

Mean predicted aligned error: 5.45 Å

Foldseek 3Di:
DAAPVRCPDPVVVVCVVVVDDRDHFNPAPVRVVVVVVVVVPDDDDDPDALVVQLRCQVVVPAFKDKDKAAPDDPDDPDRDRNHDPPLVVVVFDWDDDPRIIIGMDTDDDDD

Secondary structure (DSSP, 8-state):
-EEHHHHSSHHHHHHHHTT----EE-SSHHHHHHHHHTTT---------HHHHHHHHHHT---EEEEEE-SS---TTSPPP-S-S-GGGG--EEEEETTEEEEEEE-----

pLDDT: mean 89.39, std 9.67, range [51.94, 97.25]

Sequence (111 aa):
LTSAAAAEAPRAATLRERGVEVLATDGTVRGGLALLAGRSLQSLLVEGGPTLHAACWQAGVVDQISELVGDQPLGPSAVRWQGPALLASWCPRTVPLGRDVLLEADVYRTD